Protein AF-X1V9Z4-F1 (afdb_monomer)

Organism: NCBI:txid412755

pLDDT: mean 87.44, std 11.45, range [56.91, 97.94]

Sequence (108 aa):
MRKQIVNIIISLILFFICQSSIYAGKKILDFTSSNLPIIIINTNGLAIPYDNPRIVADMGVIYNEQGERNNISDPFNNYSGKISIEIRGASSAGWSKKSYGLETQNED

Nearest PDB structures (foldseek):
  2grk-assembly2_B  TM=1.964E-01  e=9.830E+00  Ectromelia virus Moscow

Foldseek 3Di:
DVVVVVVVVVVVVVVVVVVVVVPPDDPDPPQFWDLDKDKDKAQVPDDAEADPPWGKIWIAIFDDPNPDITGPPDHGDPDTAIKTKHFDDDPCCPDPDTDMDIDGDDPD

Solvent-accessible surface area (backbone atoms only — not comparable to full-atom values): 6639 Å² total; per-residue (Å²): 111,71,69,60,56,52,52,52,52,54,51,52,53,54,52,59,61,56,57,61,71,72,68,72,65,80,82,71,79,83,80,57,65,37,86,55,75,45,79,47,76,47,47,86,87,56,82,74,34,74,44,80,75,60,44,76,26,43,37,34,25,30,58,58,61,95,90,47,74,26,44,76,86,55,71,63,72,77,40,76,49,44,26,36,34,22,38,37,67,73,87,58,45,78,43,92,74,67,45,71,44,73,45,84,51,78,93,125

Structure (mmCIF, N/CA/C/O backbone):
data_AF-X1V9Z4-F1
#
_entry.id   AF-X1V9Z4-F1
#
loop_
_atom_site.group_PDB
_atom_site.id
_atom_site.type_symbol
_atom_site.label_atom_id
_atom_site.label_alt_id
_atom_site.label_comp_id
_atom_site.label_asym_id
_atom_site.label_entity_id
_atom_site.label_seq_id
_atom_site.pdbx_PDB_ins_code
_atom_site.Cartn_x
_atom_site.Cartn_y
_atom_site.Cartn_z
_atom_site.occupancy
_atom_site.B_iso_or_equiv
_atom_site.auth_seq_id
_atom_site.auth_comp_id
_atom_site.auth_asym_id
_atom_site.auth_atom_id
_atom_site.pdbx_PDB_model_num
ATOM 1 N N . MET A 1 1 ? 54.682 -13.967 32.495 1.00 65.81 1 MET A N 1
ATOM 2 C CA . MET A 1 1 ? 53.304 -14.110 33.023 1.00 65.81 1 MET A CA 1
ATOM 3 C C . MET A 1 1 ? 52.501 -12.804 33.010 1.00 65.81 1 MET A C 1
ATOM 5 O O . MET A 1 1 ? 51.473 -12.767 32.355 1.00 65.81 1 MET A O 1
ATOM 9 N N . ARG A 1 2 ? 52.974 -11.699 33.619 1.00 74.00 2 ARG A N 1
ATOM 10 C CA . ARG A 1 2 ? 52.222 -10.418 33.679 1.00 74.00 2 ARG A CA 1
ATOM 11 C C . ARG A 1 2 ? 51.821 -9.821 32.312 1.00 74.00 2 ARG A C 1
ATOM 13 O O . ARG A 1 2 ? 50.702 -9.354 32.171 1.00 74.00 2 ARG A O 1
ATOM 20 N N . LYS A 1 3 ? 52.681 -9.901 31.285 1.00 75.25 3 LYS A N 1
ATOM 21 C CA . LYS A 1 3 ? 52.378 -9.402 29.922 1.00 75.25 3 LYS A CA 1
ATOM 22 C C . LYS A 1 3 ? 51.269 -10.187 29.202 1.00 75.25 3 LYS A C 1
ATOM 24 O O . LYS A 1 3 ? 50.488 -9.593 28.473 1.00 75.25 3 LYS A O 1
ATOM 29 N N . GLN A 1 4 ? 51.169 -11.500 29.433 1.00 77.50 4 GLN A N 1
ATOM 30 C CA . GLN A 1 4 ? 50.087 -12.308 28.854 1.00 77.50 4 GLN A CA 1
ATOM 31 C C . GLN A 1 4 ? 48.732 -11.949 29.468 1.00 77.50 4 GLN A C 1
ATOM 33 O O . GLN A 1 4 ? 47.754 -11.831 28.742 1.00 77.50 4 GLN A O 1
ATOM 38 N N . ILE A 1 5 ? 48.694 -11.688 30.778 1.00 82.44 5 ILE A N 1
ATOM 39 C CA . ILE A 1 5 ? 47.474 -11.259 31.477 1.00 82.44 5 ILE A CA 1
ATOM 40 C C . ILE A 1 5 ? 46.979 -9.911 30.926 1.00 82.44 5 ILE A C 1
ATOM 42 O O . ILE A 1 5 ? 45.794 -9.762 30.651 1.00 82.44 5 ILE A O 1
ATOM 46 N N . VAL A 1 6 ? 47.885 -8.956 30.683 1.00 84.94 6 VAL A N 1
ATOM 47 C CA . VAL A 1 6 ? 47.532 -7.642 30.112 1.00 84.94 6 VAL A CA 1
ATOM 48 C C . VAL A 1 6 ? 46.974 -7.770 28.688 1.00 84.94 6 VAL A C 1
ATOM 50 O O . VAL A 1 6 ? 45.954 -7.162 28.381 1.00 84.94 6 VAL A O 1
ATOM 53 N N . ASN A 1 7 ? 47.576 -8.609 27.840 1.00 81.06 7 ASN A N 1
ATOM 54 C CA . ASN A 1 7 ? 47.093 -8.820 26.470 1.00 81.06 7 ASN A CA 1
ATOM 55 C C . ASN A 1 7 ? 45.715 -9.502 26.428 1.00 81.06 7 ASN A C 1
ATOM 57 O O . ASN A 1 7 ? 44.888 -9.157 25.587 1.00 81.06 7 ASN A O 1
ATOM 61 N N . ILE A 1 8 ? 45.445 -10.426 27.356 1.00 86.50 8 ILE A N 1
ATOM 62 C CA . ILE A 1 8 ? 44.132 -11.075 27.493 1.00 86.50 8 ILE A CA 1
ATOM 63 C C . ILE A 1 8 ? 43.065 -10.053 27.911 1.00 86.50 8 ILE A C 1
ATOM 65 O O . ILE A 1 8 ? 41.985 -10.024 27.325 1.00 86.50 8 ILE A O 1
ATOM 69 N N . ILE A 1 9 ? 43.377 -9.170 28.866 1.00 88.31 9 ILE A N 1
ATOM 70 C CA . ILE A 1 9 ? 42.454 -8.116 29.318 1.00 88.31 9 ILE A CA 1
ATOM 71 C C . ILE A 1 9 ? 42.147 -7.129 28.182 1.00 88.31 9 ILE A C 1
ATOM 73 O O . ILE A 1 9 ? 40.983 -6.810 27.948 1.00 88.31 9 ILE A O 1
ATOM 77 N N . ILE A 1 10 ? 43.164 -6.694 27.430 1.00 86.06 10 ILE A N 1
ATOM 78 C CA . ILE A 1 10 ? 42.984 -5.800 26.273 1.00 86.06 10 ILE A CA 1
ATOM 79 C C . ILE A 1 10 ? 42.108 -6.465 25.200 1.00 86.06 10 ILE A C 1
ATOM 81 O O . ILE A 1 10 ? 41.200 -5.827 24.668 1.00 86.06 10 ILE A O 1
ATOM 85 N N . SER A 1 11 ? 42.321 -7.757 24.926 1.00 83.00 11 SER A N 1
ATOM 86 C CA . SER A 1 11 ? 41.510 -8.514 23.966 1.00 83.00 11 SER A CA 1
ATOM 87 C C . SER A 1 11 ? 40.043 -8.644 24.396 1.00 83.00 11 SER A C 1
ATOM 89 O O . SER A 1 11 ? 39.155 -8.573 23.549 1.00 83.00 11 SER A O 1
ATOM 91 N N . LEU A 1 12 ? 39.770 -8.817 25.693 1.00 86.00 12 LEU A N 1
ATOM 92 C CA . LEU A 1 12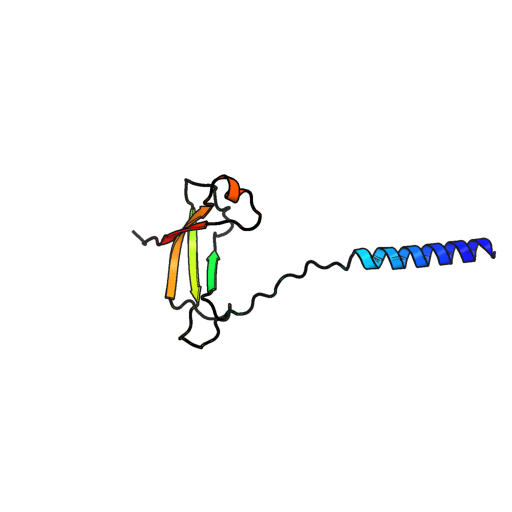 ? 38.404 -8.901 26.226 1.00 86.00 12 LEU A CA 1
ATOM 93 C C . LEU A 1 12 ? 37.671 -7.554 26.158 1.00 86.00 12 LEU A C 1
ATOM 95 O O . LEU A 1 12 ? 36.488 -7.515 25.820 1.00 86.00 12 LEU A O 1
ATOM 99 N N . ILE A 1 13 ? 38.375 -6.450 26.418 1.00 86.38 13 ILE A N 1
ATOM 100 C CA . ILE A 1 13 ? 37.817 -5.094 26.303 1.00 86.38 13 ILE A CA 1
ATOM 101 C C . ILE A 1 13 ? 37.479 -4.774 24.839 1.00 86.38 13 ILE A C 1
ATOM 103 O O . ILE A 1 13 ? 36.391 -4.276 24.552 1.00 86.38 13 ILE A O 1
ATOM 107 N N . LEU A 1 14 ? 38.367 -5.123 23.902 1.00 79.12 14 LEU A N 1
ATOM 108 C CA . LEU A 1 14 ? 38.125 -4.961 22.463 1.00 79.12 14 LEU A CA 1
ATOM 109 C C . LEU A 1 14 ? 36.938 -5.800 21.969 1.00 79.12 14 LEU A C 1
ATOM 111 O O . LEU A 1 14 ? 36.157 -5.327 21.143 1.00 79.12 14 LEU A O 1
ATOM 115 N N . PHE A 1 15 ? 36.754 -7.009 22.508 1.00 80.50 15 PHE A N 1
ATOM 116 C CA . PHE A 1 15 ? 35.592 -7.839 22.196 1.00 80.50 15 PHE A CA 1
ATOM 117 C C . PHE A 1 15 ? 34.284 -7.180 22.655 1.00 80.50 15 PHE A C 1
ATOM 119 O O . PHE A 1 15 ? 33.342 -7.091 21.872 1.00 80.50 15 PHE A O 1
ATOM 126 N N . PHE A 1 16 ? 34.240 -6.642 23.878 1.00 75.38 16 PHE A N 1
ATOM 127 C CA . PHE A 1 16 ? 33.051 -5.965 24.411 1.00 75.38 16 PHE A CA 1
ATOM 128 C C . PHE A 1 16 ? 32.685 -4.678 23.650 1.00 75.38 16 PHE A C 1
ATOM 130 O O . PHE A 1 16 ? 31.502 -4.412 23.440 1.00 75.38 16 PHE A O 1
ATOM 137 N N . ILE A 1 17 ? 33.674 -3.902 23.188 1.00 76.88 17 ILE A N 1
ATOM 138 C CA . ILE A 1 17 ? 33.439 -2.686 22.387 1.00 76.88 17 ILE A CA 1
ATOM 139 C C . ILE A 1 17 ? 32.891 -3.030 20.991 1.00 76.88 17 ILE A C 1
ATOM 141 O O . ILE A 1 17 ? 32.062 -2.296 20.463 1.00 76.88 17 ILE A O 1
ATOM 145 N N . CYS A 1 18 ? 33.291 -4.161 20.404 1.00 69.00 18 CYS A N 1
ATOM 146 C CA . CYS A 1 18 ? 32.806 -4.597 19.090 1.00 69.00 18 CYS A CA 1
ATOM 147 C C . CYS A 1 18 ? 31.321 -5.019 19.112 1.00 69.00 18 CYS A C 1
ATOM 149 O O . CYS A 1 18 ? 30.570 -4.710 18.187 1.00 69.00 18 CYS A O 1
ATOM 151 N N . GLN A 1 19 ? 30.865 -5.658 20.196 1.00 64.00 19 GLN A N 1
ATOM 152 C CA . GLN A 1 19 ? 29.478 -6.132 20.323 1.00 64.00 19 GLN A CA 1
ATOM 153 C C . 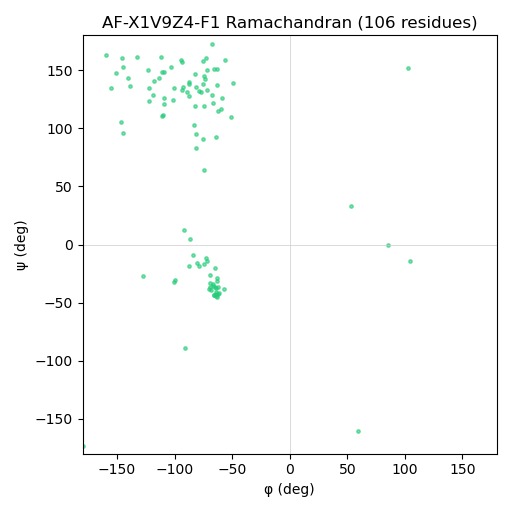GLN A 1 19 ? 28.454 -4.987 20.317 1.00 64.00 19 GLN A C 1
ATOM 155 O O . GLN A 1 19 ? 27.350 -5.159 19.809 1.00 64.00 19 GLN A O 1
ATOM 160 N N . SER A 1 20 ? 28.802 -3.804 20.833 1.00 61.22 20 SER A N 1
ATOM 161 C CA . SER A 1 20 ? 27.862 -2.675 20.923 1.00 61.22 20 SER A CA 1
ATOM 162 C C . SER A 1 20 ? 27.489 -2.083 19.558 1.00 61.22 20 SER A C 1
ATOM 164 O O . SER A 1 20 ? 26.377 -1.585 19.394 1.00 61.22 20 SER A O 1
ATOM 166 N N . SER A 1 21 ? 28.360 -2.206 18.550 1.00 58.00 21 SER A N 1
ATOM 167 C CA . SER A 1 21 ? 28.108 -1.699 17.192 1.00 58.00 21 SER A CA 1
ATOM 168 C C . SER A 1 21 ? 27.102 -2.544 16.399 1.00 58.00 21 SER A C 1
ATOM 170 O O . SER A 1 21 ? 26.543 -2.067 15.415 1.00 58.00 21 SER A O 1
ATOM 172 N N . ILE A 1 22 ? 26.830 -3.779 16.834 1.00 56.91 22 ILE A N 1
ATOM 173 C CA . ILE A 1 22 ? 25.907 -4.707 16.159 1.00 56.91 22 ILE A CA 1
ATOM 174 C C . ILE A 1 22 ? 24.451 -4.499 16.633 1.00 56.91 22 ILE A C 1
ATOM 176 O O . ILE A 1 22 ? 23.514 -4.849 15.921 1.00 56.91 22 ILE A O 1
ATOM 180 N N . TYR A 1 23 ? 24.232 -3.851 17.785 1.00 59.56 23 TYR A N 1
ATOM 181 C CA . TYR A 1 23 ? 22.892 -3.615 18.351 1.00 59.56 23 TYR A CA 1
ATOM 182 C C . TYR A 1 23 ? 22.241 -2.288 17.939 1.00 59.56 23 TYR A C 1
ATOM 184 O O . TYR A 1 23 ? 21.204 -1.914 18.491 1.00 59.56 23 TYR A O 1
ATOM 192 N N . ALA A 1 24 ? 22.776 -1.582 16.939 1.00 59.03 24 ALA A N 1
ATOM 193 C CA . ALA A 1 24 ? 22.061 -0.484 16.291 1.00 59.03 24 ALA A CA 1
ATOM 194 C C . ALA A 1 24 ? 20.959 -1.046 15.368 1.00 59.03 24 ALA A C 1
ATOM 196 O O . ALA A 1 24 ? 21.009 -0.923 14.145 1.00 59.03 24 ALA A O 1
ATOM 197 N N . GLY A 1 25 ? 19.968 -1.722 15.956 1.00 63.62 25 GLY A N 1
ATOM 198 C CA . GLY A 1 25 ? 18.809 -2.237 15.241 1.00 63.62 25 GLY A CA 1
ATOM 199 C C . GLY A 1 25 ? 18.063 -1.091 14.564 1.00 63.62 25 GLY A C 1
ATOM 200 O O . GLY A 1 25 ? 17.696 -0.107 15.208 1.00 63.62 25 GLY A O 1
ATOM 201 N N . LYS A 1 26 ? 17.831 -1.212 13.253 1.00 58.12 26 LYS A N 1
ATOM 202 C CA . LYS A 1 26 ? 16.925 -0.337 12.503 1.00 58.12 26 LYS A CA 1
ATOM 203 C C . LYS A 1 26 ? 15.595 -0.300 13.256 1.00 58.12 26 LYS A C 1
ATOM 205 O O . LYS A 1 26 ? 14.883 -1.300 13.273 1.00 58.12 26 LYS A O 1
ATOM 210 N N . LYS A 1 27 ? 15.261 0.834 13.879 1.00 60.06 27 LYS A N 1
ATOM 211 C CA . LYS A 1 27 ? 13.948 1.038 14.496 1.00 60.06 27 LYS A CA 1
ATOM 212 C C . LYS A 1 27 ? 12.904 1.013 13.381 1.00 60.06 27 LYS A C 1
ATOM 214 O O . LYS A 1 27 ? 12.650 2.023 12.729 1.00 60.06 27 LYS A O 1
ATOM 219 N N . ILE A 1 28 ? 12.352 -0.166 13.124 1.00 71.00 28 ILE A N 1
ATOM 220 C CA . ILE A 1 28 ? 11.152 -0.334 12.318 1.00 71.00 28 ILE A CA 1
ATOM 221 C C . ILE A 1 28 ? 10.028 0.305 13.127 1.00 71.00 28 ILE A C 1
ATOM 223 O O . ILE A 1 28 ? 9.830 -0.018 14.297 1.00 71.00 28 ILE A O 1
ATOM 227 N N . LEU A 1 29 ? 9.358 1.288 12.530 1.00 75.75 29 LEU A N 1
ATOM 228 C CA . LEU A 1 29 ? 8.093 1.762 13.061 1.00 75.75 29 LEU A CA 1
ATOM 229 C C . LEU A 1 29 ? 7.125 0.583 12.991 1.00 75.75 29 LEU A C 1
ATOM 231 O O . LEU A 1 29 ? 6.812 0.123 11.895 1.00 75.75 29 LEU A O 1
ATOM 235 N N . ASP A 1 30 ? 6.684 0.109 14.149 1.00 85.25 30 ASP A N 1
ATOM 236 C CA . ASP A 1 30 ? 5.597 -0.855 14.220 1.00 85.25 30 ASP A CA 1
ATOM 237 C C . ASP A 1 30 ? 4.287 -0.105 13.952 1.00 85.25 30 ASP A C 1
ATOM 239 O O . ASP A 1 30 ? 3.712 0.542 14.833 1.00 85.25 30 ASP A O 1
ATOM 243 N N . PHE A 1 31 ? 3.902 -0.047 12.676 1.00 89.94 31 PHE A N 1
ATOM 244 C CA . PHE A 1 31 ? 2.689 0.632 12.247 1.00 89.94 31 PHE A CA 1
ATOM 245 C C . PHE A 1 31 ? 1.491 -0.288 12.477 1.00 89.94 31 PHE A C 1
ATOM 247 O O . PHE A 1 31 ? 1.165 -1.130 11.645 1.00 89.94 31 PHE A O 1
ATOM 254 N N . THR A 1 32 ? 0.838 -0.108 13.620 1.00 95.06 32 THR A N 1
ATOM 255 C CA . THR A 1 32 ? -0.317 -0.919 14.025 1.00 95.06 32 THR A CA 1
ATOM 256 C C . THR A 1 32 ? -1.649 -0.220 13.768 1.00 95.06 32 THR A C 1
ATOM 258 O O . THR A 1 32 ? -2.652 -0.882 13.508 1.00 95.06 32 THR A O 1
ATOM 261 N N . SER A 1 33 ? -1.677 1.117 13.833 1.00 96.06 33 SER A N 1
ATOM 262 C CA . SER A 1 33 ? -2.913 1.898 13.750 1.00 96.06 33 SER A CA 1
ATOM 263 C C . SER A 1 33 ? -2.699 3.364 13.352 1.00 96.06 33 SER A C 1
ATOM 265 O O . SER A 1 33 ? -1.602 3.912 13.488 1.00 96.06 33 SER A O 1
ATOM 267 N N . SER A 1 34 ? -3.771 4.034 12.923 1.00 95.25 34 SER A N 1
ATOM 268 C CA . SER A 1 34 ? -3.778 5.432 12.480 1.00 95.25 34 SER A CA 1
ATOM 269 C C . SER A 1 34 ? -5.132 6.112 12.728 1.00 95.25 34 SER A C 1
ATOM 271 O O . SER A 1 34 ? -6.176 5.477 12.640 1.00 95.25 34 SER A O 1
ATOM 273 N N . ASN A 1 35 ? -5.124 7.422 13.006 1.00 95.31 35 ASN A N 1
ATOM 274 C CA . ASN A 1 35 ? -6.347 8.249 12.975 1.00 95.31 35 ASN A CA 1
ATOM 275 C C . ASN A 1 35 ? -6.720 8.677 11.542 1.00 95.31 35 ASN A C 1
ATOM 277 O O . ASN A 1 35 ? -7.819 9.160 11.300 1.00 95.31 35 ASN A O 1
ATOM 281 N N . LEU A 1 36 ? -5.782 8.553 10.602 1.00 95.00 36 LEU A N 1
ATOM 282 C CA . LEU A 1 36 ? -6.002 8.775 9.174 1.00 95.00 36 LEU A CA 1
ATOM 283 C C . LEU A 1 36 ? -6.350 7.446 8.489 1.00 95.00 36 LEU A C 1
ATOM 285 O O . LEU A 1 36 ? -5.937 6.402 9.010 1.00 95.00 36 LEU A O 1
ATOM 289 N N . PRO A 1 37 ? -7.031 7.477 7.327 1.00 96.06 37 PRO A N 1
ATOM 290 C CA . PRO A 1 37 ? -7.257 6.286 6.516 1.00 96.06 37 PRO A CA 1
ATOM 291 C C . PRO A 1 37 ? -5.968 5.496 6.287 1.00 96.06 37 PRO A C 1
ATOM 293 O O . PRO A 1 37 ? -4.908 6.077 6.027 1.00 96.06 37 PRO A O 1
ATOM 296 N N . ILE A 1 38 ? -6.064 4.173 6.369 1.00 97.12 38 ILE A N 1
ATOM 297 C CA . ILE A 1 38 ? -4.966 3.263 6.047 1.00 97.12 38 ILE A CA 1
ATOM 298 C C . ILE A 1 38 ? -5.222 2.706 4.651 1.00 97.12 38 ILE A C 1
ATOM 300 O O . ILE A 1 38 ? -6.278 2.135 4.387 1.00 97.12 38 ILE A O 1
ATOM 304 N N . ILE A 1 39 ? -4.243 2.872 3.765 1.00 96.94 39 ILE A N 1
ATOM 305 C CA . ILE A 1 39 ? -4.266 2.322 2.410 1.00 96.94 39 ILE A CA 1
ATOM 306 C C . ILE A 1 39 ? -3.232 1.203 2.353 1.00 96.94 39 ILE A C 1
ATOM 308 O O . ILE A 1 39 ? -2.047 1.438 2.599 1.00 96.94 39 ILE A O 1
ATOM 312 N N . ILE A 1 40 ? -3.682 -0.005 2.029 1.00 96.69 40 ILE A N 1
ATOM 313 C CA . ILE A 1 40 ? -2.838 -1.186 1.859 1.00 96.69 40 ILE A CA 1
ATOM 314 C C . ILE A 1 40 ? -2.809 -1.525 0.375 1.00 96.69 40 ILE A C 1
ATOM 316 O O . ILE A 1 40 ? -3.859 -1.670 -0.242 1.00 96.69 40 ILE A O 1
ATOM 320 N N . ILE A 1 41 ? -1.612 -1.644 -0.197 1.00 96.94 41 ILE A N 1
ATOM 321 C CA . ILE A 1 41 ? -1.412 -1.981 -1.609 1.00 96.94 41 ILE A CA 1
ATOM 322 C C . ILE A 1 41 ? -0.567 -3.246 -1.676 1.00 96.94 41 ILE A C 1
ATOM 324 O O . ILE A 1 41 ? 0.544 -3.282 -1.146 1.00 96.94 41 ILE A O 1
ATOM 328 N N . ASN A 1 42 ? -1.087 -4.267 -2.347 1.00 96.94 42 ASN A N 1
ATOM 329 C CA . ASN A 1 42 ? -0.382 -5.501 -2.635 1.00 96.94 42 ASN A CA 1
ATOM 330 C C . ASN A 1 42 ? -0.092 -5.583 -4.139 1.00 96.94 42 ASN A C 1
ATOM 332 O O . ASN A 1 42 ? -0.992 -5.769 -4.954 1.00 96.94 42 ASN A O 1
ATOM 336 N N . THR A 1 43 ? 1.183 -5.460 -4.509 1.00 96.50 43 THR A N 1
ATOM 337 C CA . THR A 1 43 ? 1.639 -5.590 -5.903 1.00 96.50 43 THR A CA 1
ATOM 338 C C . THR A 1 43 ? 1.925 -7.037 -6.304 1.00 96.50 43 THR A C 1
ATOM 340 O O . THR A 1 43 ? 2.450 -7.280 -7.388 1.00 96.50 43 THR A O 1
ATOM 343 N N . ASN A 1 44 ? 1.646 -8.006 -5.425 1.00 95.62 44 ASN A N 1
ATOM 344 C CA . ASN A 1 44 ? 1.932 -9.428 -5.619 1.00 95.62 44 ASN A CA 1
ATOM 345 C C . ASN A 1 44 ? 3.407 -9.701 -5.977 1.00 95.62 44 ASN A C 1
ATOM 347 O O . ASN A 1 44 ? 3.731 -10.609 -6.737 1.00 95.62 44 ASN A O 1
ATOM 351 N N . GLY A 1 45 ? 4.315 -8.885 -5.427 1.00 94.94 45 GLY A N 1
ATOM 352 C CA . GLY A 1 45 ? 5.759 -8.983 -5.653 1.00 94.94 45 GLY A CA 1
ATOM 353 C C . GLY A 1 45 ? 6.268 -8.265 -6.906 1.00 94.94 45 GLY A C 1
ATOM 354 O O . GLY A 1 45 ? 7.475 -8.260 -7.143 1.00 94.94 45 GLY A O 1
ATOM 355 N N . LEU A 1 46 ? 5.395 -7.623 -7.688 1.00 94.44 46 LEU A N 1
ATOM 356 C CA . LEU A 1 46 ? 5.806 -6.829 -8.843 1.00 94.44 46 LEU A CA 1
ATOM 357 C C . LEU A 1 46 ? 6.405 -5.488 -8.406 1.00 94.44 46 LEU A C 1
ATOM 359 O O . LEU A 1 46 ? 5.894 -4.816 -7.502 1.00 94.44 46 LEU A O 1
ATOM 363 N N . ALA A 1 47 ? 7.491 -5.092 -9.070 1.00 94.00 47 ALA A N 1
ATOM 364 C CA . ALA A 1 47 ? 8.079 -3.771 -8.901 1.00 94.00 47 ALA A CA 1
ATOM 365 C C . ALA A 1 47 ? 7.174 -2.713 -9.544 1.00 94.00 47 ALA A C 1
ATOM 367 O O . ALA A 1 47 ? 6.741 -2.877 -10.683 1.00 94.00 47 ALA A O 1
ATOM 368 N N . ILE A 1 48 ? 6.917 -1.619 -8.824 1.00 95.25 48 ILE A N 1
ATOM 369 C CA . ILE A 1 48 ? 6.137 -0.499 -9.356 1.00 95.25 48 ILE A CA 1
ATOM 370 C C . ILE A 1 48 ? 7.030 0.270 -10.341 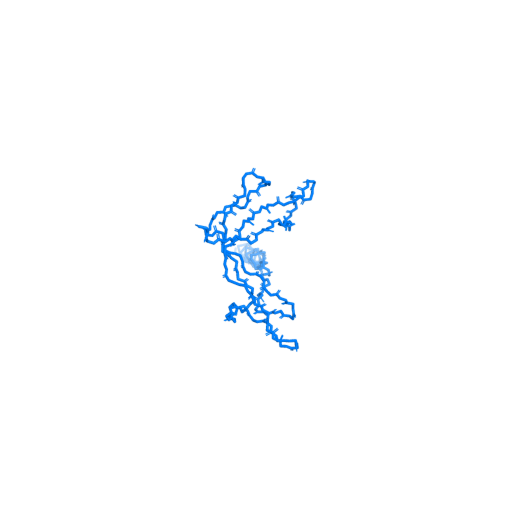1.00 95.25 48 ILE A C 1
ATOM 372 O O . ILE A 1 48 ? 8.089 0.761 -9.930 1.00 95.25 48 ILE A O 1
ATOM 376 N N . PRO A 1 49 ? 6.643 0.368 -11.623 1.00 92.38 49 PRO A N 1
ATOM 377 C CA . PRO A 1 49 ? 7.461 0.998 -12.644 1.00 92.38 49 PRO A CA 1
ATOM 378 C C . PRO A 1 49 ? 7.494 2.516 -12.475 1.00 92.38 49 PRO A C 1
ATOM 380 O O . PRO A 1 49 ? 6.652 3.125 -11.809 1.00 92.38 49 PRO A O 1
ATOM 383 N N . TYR A 1 50 ? 8.504 3.121 -13.087 1.00 88.25 50 TYR A N 1
ATOM 384 C CA . TYR A 1 50 ? 8.541 4.556 -13.310 1.00 88.25 50 TYR A CA 1
ATOM 385 C C . TYR A 1 50 ? 7.726 4.849 -14.565 1.00 88.25 50 TYR A C 1
ATOM 387 O O . TYR A 1 50 ? 8.112 4.372 -15.630 1.00 88.25 50 TYR A O 1
ATOM 395 N N . ASP A 1 51 ? 6.658 5.642 -14.441 1.00 76.75 51 ASP A N 1
ATOM 396 C CA . ASP A 1 51 ? 5.771 5.958 -15.571 1.00 76.75 51 ASP A CA 1
ATOM 397 C C . ASP A 1 51 ? 5.140 4.685 -16.197 1.00 76.75 51 ASP A C 1
ATOM 399 O O . ASP A 1 51 ? 5.059 3.625 -15.567 1.00 76.7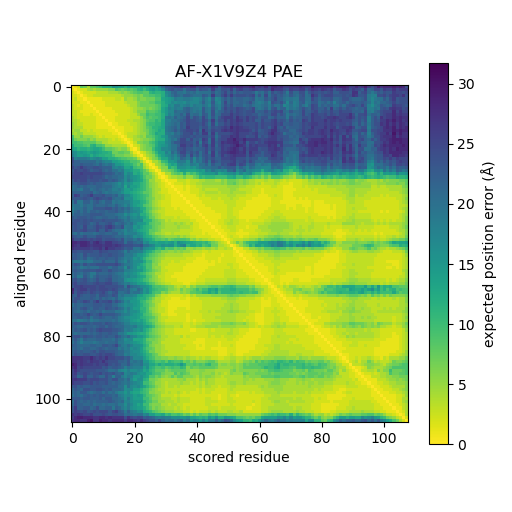5 51 ASP A O 1
ATOM 403 N N . ASN A 1 52 ? 4.664 4.796 -17.434 1.00 78.19 52 ASN A N 1
ATOM 404 C CA . ASN A 1 52 ? 4.008 3.735 -18.191 1.00 78.19 52 ASN A CA 1
ATOM 405 C C . ASN A 1 52 ? 5.011 2.659 -18.703 1.00 78.19 52 ASN A C 1
ATOM 407 O O . ASN A 1 52 ? 6.115 3.018 -19.122 1.00 78.19 52 ASN A O 1
ATOM 411 N N . PRO A 1 53 ? 4.653 1.354 -18.779 1.00 86.31 53 PRO A N 1
ATOM 412 C CA . PRO A 1 53 ? 3.342 0.754 -18.525 1.00 86.31 53 PRO A CA 1
ATOM 413 C C . PRO A 1 53 ? 3.014 0.614 -17.037 1.00 86.31 53 PRO A C 1
ATOM 415 O O . PRO A 1 53 ? 3.806 0.054 -16.285 1.00 86.31 53 PRO A O 1
ATOM 418 N N . ARG A 1 54 ? 1.819 1.052 -16.623 1.00 93.94 54 ARG A N 1
ATOM 419 C CA . ARG A 1 54 ? 1.310 0.818 -15.259 1.00 93.94 54 ARG A CA 1
ATOM 420 C C . ARG A 1 54 ? 1.131 -0.671 -14.973 1.00 93.94 54 ARG A C 1
ATOM 422 O O . ARG A 1 54 ? 0.815 -1.446 -15.875 1.00 93.94 54 ARG A O 1
ATOM 429 N N . ILE A 1 55 ? 1.255 -1.057 -13.703 1.00 95.81 55 ILE A N 1
ATOM 430 C CA . ILE A 1 55 ? 0.922 -2.417 -13.249 1.00 95.81 55 ILE A CA 1
ATOM 431 C C . ILE A 1 55 ? -0.421 -2.437 -12.529 1.00 95.81 55 ILE A C 1
ATOM 433 O O . ILE A 1 55 ? -0.812 -1.441 -11.924 1.00 95.81 55 ILE A O 1
ATOM 437 N N . VAL A 1 56 ? -1.096 -3.587 -12.555 1.00 95.75 56 VAL A N 1
ATOM 438 C CA . VAL A 1 56 ? -2.296 -3.825 -11.747 1.00 95.75 56 VAL A CA 1
ATOM 439 C C . VAL A 1 56 ? -1.891 -4.388 -10.386 1.00 95.75 56 VAL A C 1
ATOM 441 O O . VAL A 1 56 ? -1.105 -5.332 -10.306 1.00 95.75 56 VAL A O 1
ATOM 444 N N . ALA A 1 57 ? -2.430 -3.807 -9.321 1.00 96.75 57 ALA A N 1
ATOM 445 C CA . ALA A 1 57 ? -2.228 -4.212 -7.936 1.00 96.75 57 ALA A CA 1
ATOM 446 C C . ALA A 1 57 ? -3.575 -4.279 -7.206 1.00 96.75 57 ALA A C 1
ATOM 448 O O . ALA A 1 57 ? -4.557 -3.684 -7.648 1.00 96.75 57 ALA A O 1
ATOM 449 N N . ASP A 1 58 ? -3.620 -4.980 -6.079 1.00 97.31 58 ASP A N 1
ATOM 450 C CA . ASP A 1 58 ? -4.801 -5.011 -5.220 1.00 97.31 58 ASP A CA 1
ATOM 451 C C . ASP A 1 58 ? -4.663 -3.925 -4.141 1.00 97.31 58 ASP A C 1
ATOM 453 O O . ASP A 1 58 ? -3.607 -3.787 -3.517 1.00 97.31 58 ASP A O 1
ATOM 457 N N . MET A 1 59 ? -5.716 -3.139 -3.923 1.00 97.62 59 MET A N 1
ATOM 458 C CA . MET A 1 59 ? -5.767 -2.094 -2.901 1.00 97.62 59 MET A CA 1
ATOM 459 C C . MET A 1 59 ? -6.925 -2.334 -1.934 1.00 97.62 59 MET A C 1
ATOM 461 O O . MET A 1 59 ? -8.054 -2.594 -2.347 1.00 97.62 59 MET A O 1
ATOM 465 N N . GLY A 1 60 ? -6.635 -2.189 -0.643 1.00 97.50 60 GLY A N 1
ATOM 466 C CA . GLY A 1 60 ? -7.604 -2.151 0.445 1.00 97.50 60 GLY A CA 1
ATOM 467 C C . GLY A 1 60 ? -7.548 -0.812 1.176 1.00 97.50 60 GLY A C 1
ATOM 468 O O . GLY A 1 60 ? -6.464 -0.267 1.395 1.00 97.50 60 GLY A O 1
ATOM 469 N N . VAL A 1 61 ? -8.706 -0.279 1.561 1.00 97.50 61 VAL A N 1
ATOM 470 C CA . VAL A 1 61 ? -8.817 0.927 2.390 1.00 97.50 61 VAL A CA 1
ATOM 471 C C . VAL A 1 61 ? -9.529 0.585 3.690 1.00 97.50 61 VAL A C 1
ATOM 473 O O . VAL A 1 61 ? -10.626 0.024 3.672 1.00 97.50 61 VAL A O 1
ATOM 47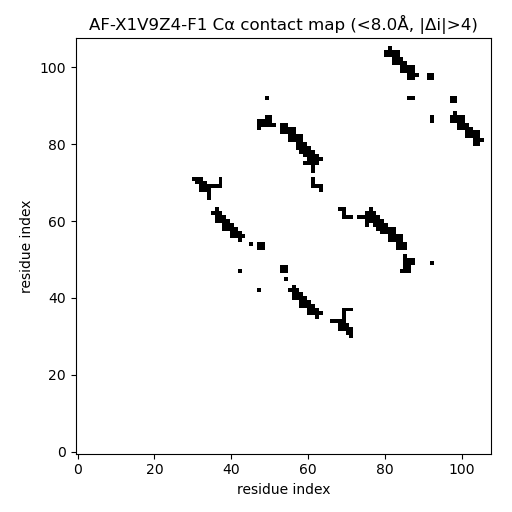6 N N . ILE A 1 62 ? -8.899 0.967 4.800 1.00 97.94 62 ILE A N 1
ATOM 477 C CA . ILE A 1 62 ? -9.457 0.910 6.150 1.00 97.94 62 ILE A CA 1
ATOM 478 C C . ILE A 1 62 ? -9.703 2.345 6.603 1.00 97.94 62 ILE A C 1
ATOM 480 O O . ILE A 1 62 ? -8.757 3.117 6.817 1.00 97.94 62 ILE A O 1
ATOM 484 N N . TYR A 1 63 ? -10.976 2.696 6.737 1.00 97.19 63 TYR A N 1
ATOM 485 C CA . TYR A 1 63 ? -11.400 3.952 7.329 1.00 97.19 63 TYR A CA 1
ATOM 486 C C . TYR A 1 63 ? -12.696 3.752 8.119 1.00 97.19 63 TYR A C 1
ATOM 488 O O . TYR A 1 63 ? -13.792 3.718 7.569 1.00 97.19 63 TYR A O 1
ATOM 496 N N . ASN A 1 64 ? -12.556 3.552 9.423 1.00 94.88 64 ASN A N 1
ATOM 497 C CA . ASN A 1 64 ? -13.661 3.444 10.366 1.00 94.88 64 ASN A CA 1
ATOM 498 C C . ASN A 1 64 ? -14.389 4.795 10.499 1.00 94.88 64 ASN A C 1
ATOM 500 O O . ASN A 1 64 ? -13.963 5.817 9.953 1.00 94.88 64 ASN A O 1
ATOM 504 N N . GLU A 1 65 ? -15.515 4.796 11.211 1.00 90.25 65 GLU A N 1
ATOM 505 C CA . GLU A 1 65 ? -16.330 5.995 11.406 1.00 90.25 65 GLU A CA 1
ATOM 506 C C . GLU A 1 65 ? -15.538 7.156 12.028 1.00 90.25 65 GLU A C 1
ATOM 508 O O . GLU A 1 65 ? -14.487 6.991 12.651 1.00 90.25 65 GLU A O 1
ATOM 513 N N . GLN A 1 66 ? -16.041 8.377 11.851 1.00 87.38 66 GLN A N 1
ATOM 514 C CA . GLN A 1 66 ? -15.356 9.568 12.334 1.00 87.38 66 GLN A CA 1
ATOM 515 C C . GLN A 1 66 ? -15.156 9.515 13.857 1.00 87.38 66 GLN A C 1
ATOM 517 O O . GLN A 1 66 ? -16.112 9.573 14.622 1.00 87.38 66 GLN A O 1
ATOM 522 N N . GLY A 1 67 ? -13.892 9.488 14.287 1.00 87.00 67 GLY A N 1
ATOM 523 C CA . GLY A 1 67 ? -13.512 9.409 15.701 1.00 87.00 67 GLY A CA 1
ATOM 524 C C . GLY A 1 67 ? -13.023 8.026 16.131 1.00 87.00 67 GLY A C 1
ATOM 525 O O . GLY A 1 67 ? -12.350 7.931 17.156 1.00 87.00 67 GLY A O 1
ATOM 526 N N . GLU A 1 68 ? -13.261 6.995 15.320 1.00 94.50 68 GLU A N 1
ATOM 527 C CA . GLU A 1 68 ? -12.736 5.652 15.542 1.00 94.50 68 GLU A CA 1
ATOM 528 C C . GLU A 1 68 ? -11.293 5.522 15.035 1.00 94.50 68 GLU A C 1
ATOM 530 O O . GLU A 1 68 ? -10.866 6.145 14.056 1.00 94.50 68 GLU A O 1
ATOM 535 N N . ARG A 1 69 ? -10.504 4.697 15.726 1.00 95.69 69 ARG A N 1
ATOM 536 C CA . ARG A 1 69 ? -9.118 4.405 15.345 1.00 95.69 69 ARG A CA 1
ATOM 537 C C . ARG A 1 69 ? -9.107 3.342 14.245 1.00 95.69 69 ARG A C 1
ATOM 539 O O . ARG A 1 69 ? -9.779 2.326 14.379 1.00 95.69 69 ARG A O 1
ATOM 546 N N . ASN A 1 70 ? -8.296 3.531 13.204 1.00 97.19 70 ASN A N 1
ATOM 547 C CA . ASN A 1 70 ? -8.065 2.511 12.175 1.00 97.19 70 ASN A CA 1
ATOM 548 C C . ASN A 1 70 ? -6.921 1.602 12.608 1.00 97.19 70 ASN A C 1
ATOM 550 O O . ASN A 1 70 ? -5.835 2.108 12.902 1.00 97.19 70 ASN A O 1
ATOM 554 N N . ASN A 1 71 ? -7.120 0.289 12.606 1.00 97.00 71 ASN A N 1
ATOM 555 C CA . ASN A 1 71 ? -6.071 -0.695 12.864 1.00 97.00 71 ASN A CA 1
ATOM 556 C C . ASN A 1 71 ? -5.753 -1.466 11.584 1.00 97.00 71 ASN A C 1
ATOM 558 O O . ASN A 1 71 ? -6.627 -1.708 10.762 1.00 97.00 71 ASN A O 1
ATOM 562 N N . ILE A 1 72 ? -4.500 -1.893 11.411 1.00 95.75 72 ILE A N 1
ATOM 563 C CA . ILE A 1 72 ? -4.088 -2.656 10.218 1.00 95.75 72 ILE A CA 1
ATOM 564 C C . ILE A 1 72 ? -4.774 -4.032 10.109 1.00 95.75 72 ILE A C 1
ATOM 566 O O . ILE A 1 72 ? -4.814 -4.619 9.032 1.00 95.75 72 ILE A O 1
ATOM 570 N N . SER A 1 73 ? -5.297 -4.548 11.223 1.00 95.81 73 SER A N 1
ATOM 571 C CA . SER A 1 73 ? -6.042 -5.808 11.305 1.00 95.81 73 SER A CA 1
ATOM 572 C C . SER A 1 73 ? -7.526 -5.677 10.963 1.00 95.81 73 SER A C 1
ATOM 574 O O . SER A 1 73 ? -8.211 -6.697 10.899 1.00 95.81 73 SER A O 1
ATOM 576 N N . ASP A 1 74 ? -8.037 -4.455 10.811 1.00 96.38 74 ASP A N 1
ATOM 577 C CA . ASP A 1 74 ? -9.451 -4.226 10.525 1.00 96.38 74 ASP A CA 1
ATOM 578 C C . ASP A 1 74 ? -9.777 -4.642 9.076 1.00 96.38 74 ASP A C 1
ATOM 580 O O . ASP A 1 74 ? -8.913 -4.575 8.193 1.00 96.38 74 ASP A O 1
ATOM 584 N N . PRO A 1 75 ? -11.014 -5.088 8.796 1.00 96.06 75 PRO A N 1
ATOM 585 C CA . PRO A 1 75 ? -11.425 -5.413 7.437 1.00 96.06 75 PRO A CA 1
ATOM 586 C C . PRO A 1 75 ? -11.461 -4.163 6.546 1.00 96.06 75 PRO A C 1
ATOM 588 O O . PRO A 1 75 ? -11.745 -3.054 7.000 1.00 96.06 75 PRO A O 1
ATOM 591 N N . PHE A 1 76 ? -11.235 -4.350 5.244 1.00 97.06 76 PHE A N 1
ATOM 592 C CA . PHE A 1 76 ? -11.408 -3.282 4.258 1.00 97.06 76 PHE A CA 1
ATOM 593 C C . PHE A 1 76 ? -12.886 -2.913 4.137 1.00 97.06 76 PHE A C 1
ATOM 595 O O . PHE A 1 76 ? -13.726 -3.788 3.933 1.00 97.06 76 PHE A O 1
ATOM 602 N N . ASN A 1 77 ? -13.200 -1.625 4.253 1.00 94.31 77 ASN A N 1
ATOM 603 C CA . ASN A 1 77 ? -14.581 -1.150 4.368 1.00 94.31 77 ASN A CA 1
ATOM 604 C C . ASN A 1 77 ? -14.954 -0.055 3.355 1.00 94.31 77 ASN A C 1
ATOM 606 O O . ASN A 1 77 ? -16.113 0.032 2.962 1.00 94.31 77 ASN A O 1
ATOM 610 N N . ASN A 1 78 ? -13.993 0.738 2.872 1.00 91.19 78 ASN A N 1
ATOM 611 C CA . ASN A 1 78 ? -14.253 1.797 1.888 1.00 91.19 78 ASN A CA 1
ATOM 612 C C . ASN A 1 78 ? -13.890 1.405 0.455 1.00 91.19 78 ASN A C 1
ATOM 614 O O . ASN A 1 78 ? -14.515 1.877 -0.491 1.00 91.19 78 ASN A O 1
ATOM 618 N N . TYR A 1 79 ? -12.863 0.576 0.285 1.00 95.38 79 TYR A N 1
ATOM 619 C CA . TYR A 1 79 ? -12.446 0.079 -1.020 1.00 95.38 79 TYR A CA 1
ATOM 620 C C . TYR A 1 79 ? -11.703 -1.241 -0.855 1.00 95.38 79 TYR A C 1
ATOM 622 O O . TYR A 1 79 ? -10.829 -1.363 0.003 1.00 95.38 79 TYR A O 1
ATOM 630 N N . SER A 1 80 ? -12.036 -2.212 -1.698 1.00 96.69 80 SER A N 1
ATOM 631 C CA . SER A 1 80 ? -11.295 -3.457 -1.859 1.00 96.69 80 SER A CA 1
ATOM 632 C C . SER A 1 80 ? -11.412 -3.869 -3.319 1.00 96.69 80 SER A C 1
ATOM 634 O O . SER A 1 80 ? -12.486 -4.254 -3.769 1.00 96.69 80 SER A O 1
ATOM 636 N N . GLY A 1 81 ? -10.337 -3.694 -4.081 1.00 95.81 81 GLY A N 1
ATOM 637 C CA . GLY A 1 81 ? -10.384 -3.898 -5.523 1.00 95.81 81 GLY A CA 1
ATOM 638 C C . GLY A 1 81 ? -9.049 -3.661 -6.211 1.00 95.81 81 GLY A C 1
ATOM 639 O O . GLY A 1 81 ? -8.019 -3.451 -5.566 1.00 95.81 81 GLY A O 1
ATOM 640 N N . LYS A 1 82 ? -9.076 -3.708 -7.543 1.00 97.00 82 LYS A N 1
ATOM 641 C CA . LYS A 1 82 ? -7.887 -3.564 -8.383 1.00 97.00 82 LYS A CA 1
ATOM 642 C C . LYS A 1 82 ? -7.602 -2.105 -8.702 1.00 97.00 82 LYS A C 1
ATOM 644 O O . LYS A 1 82 ? -8.494 -1.345 -9.059 1.00 97.00 82 LYS A O 1
ATOM 649 N N . ILE A 1 83 ? -6.333 -1.727 -8.646 1.00 97.31 83 ILE A N 1
ATOM 650 C CA . ILE A 1 83 ? -5.842 -0.419 -9.076 1.00 97.31 83 ILE A CA 1
ATOM 651 C C . ILE A 1 83 ? -4.758 -0.593 -10.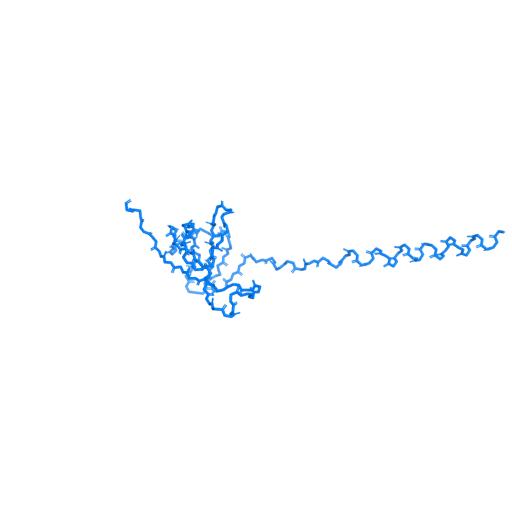133 1.00 97.31 83 ILE A C 1
ATOM 653 O O . ILE A 1 83 ? -4.014 -1.569 -10.099 1.00 97.31 83 ILE A O 1
ATOM 657 N N . SER A 1 84 ? -4.628 0.373 -11.038 1.00 96.25 84 SER A N 1
ATOM 658 C CA . SER A 1 84 ? -3.378 0.572 -11.76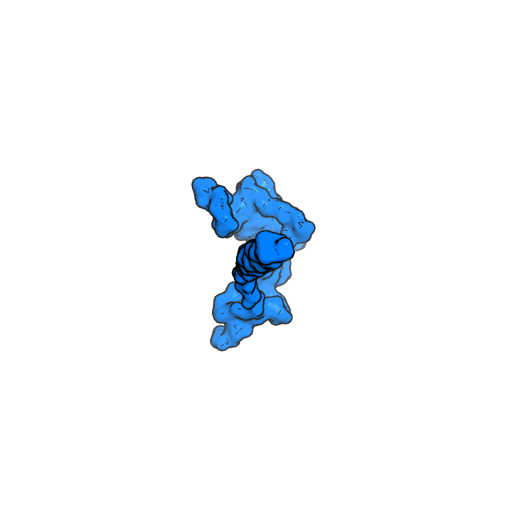8 1.00 96.25 84 SER A CA 1
ATOM 659 C C . SER A 1 84 ? -2.476 1.488 -10.942 1.00 96.25 84 SER A C 1
ATOM 661 O O . SER A 1 84 ? -2.975 2.416 -10.307 1.00 96.25 84 SER A O 1
ATOM 663 N N . ILE A 1 85 ? -1.170 1.218 -10.894 1.00 96.69 85 ILE A N 1
ATOM 664 C CA . ILE A 1 85 ? -0.208 1.994 -10.098 1.00 96.69 85 ILE A CA 1
ATOM 665 C C . ILE A 1 85 ? 1.129 2.200 -10.822 1.00 96.69 85 ILE A C 1
ATOM 667 O O . ILE A 1 85 ? 1.637 1.305 -11.501 1.00 96.69 85 ILE A O 1
ATOM 671 N N . GLU A 1 86 ? 1.710 3.386 -10.631 1.00 95.88 86 GLU A N 1
ATOM 672 C CA . GLU A 1 86 ? 3.031 3.801 -11.123 1.00 95.88 86 GLU A CA 1
ATOM 673 C C . GLU A 1 86 ? 3.727 4.747 -10.134 1.00 95.88 86 GLU A C 1
ATOM 675 O O . GLU A 1 86 ? 3.084 5.393 -9.302 1.00 95.88 86 GLU A O 1
ATOM 680 N N . ILE A 1 87 ? 5.048 4.885 -10.247 1.00 95.31 87 ILE A N 1
ATOM 681 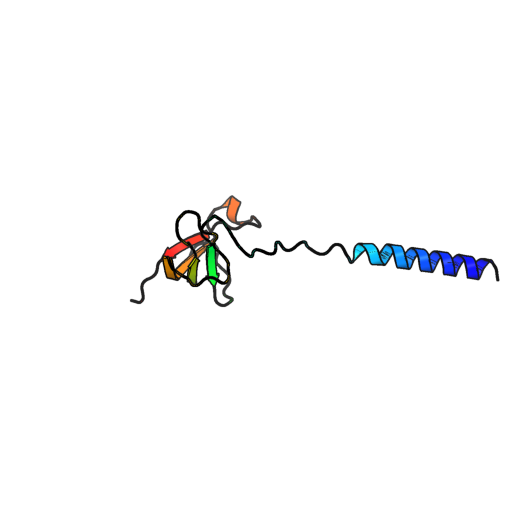C CA . ILE A 1 87 ? 5.794 5.967 -9.597 1.00 95.31 87 ILE A CA 1
ATOM 682 C C . ILE A 1 87 ? 5.619 7.247 -10.423 1.00 95.31 87 ILE A C 1
ATOM 684 O O . ILE A 1 87 ? 5.824 7.245 -11.636 1.00 95.31 87 ILE A O 1
ATOM 688 N N . ARG A 1 88 ? 5.291 8.358 -9.752 1.00 90.69 88 ARG A N 1
ATOM 689 C CA . ARG A 1 88 ? 5.169 9.695 -10.353 1.00 90.69 88 ARG A CA 1
ATOM 690 C C . ARG A 1 88 ? 6.252 10.654 -9.874 1.00 90.69 88 ARG A C 1
ATOM 692 O O . ARG A 1 88 ? 6.835 10.502 -8.801 1.00 90.69 88 ARG A O 1
ATOM 699 N N . GLY A 1 89 ? 6.422 11.719 -10.654 1.00 85.25 89 GLY A N 1
ATOM 700 C CA . GLY A 1 89 ? 7.404 12.773 -10.423 1.00 85.25 89 GLY A CA 1
ATOM 701 C C . GLY A 1 89 ? 8.610 12.615 -11.342 1.00 85.25 89 GLY A C 1
ATOM 702 O O . GLY A 1 89 ? 8.915 11.514 -11.773 1.00 85.25 89 GLY A O 1
ATOM 703 N N . ALA A 1 90 ? 9.270 13.731 -11.657 1.00 83.31 90 ALA A N 1
ATOM 704 C CA . ALA A 1 90 ? 10.487 13.734 -12.463 1.00 83.31 90 ALA A CA 1
ATOM 705 C C . ALA A 1 90 ? 11.721 13.630 -11.551 1.00 83.31 90 ALA A C 1
ATOM 707 O O . ALA A 1 90 ? 12.149 12.547 -11.162 1.00 83.31 90 ALA A O 1
ATOM 708 N N . SER A 1 91 ? 12.242 14.773 -11.102 1.00 84.44 91 SER A N 1
ATOM 709 C CA . SER A 1 91 ? 13.389 14.830 -10.187 1.00 84.44 91 SER A CA 1
ATOM 710 C C . SER A 1 91 ? 13.116 14.195 -8.815 1.00 84.44 91 SER A C 1
ATOM 712 O O . SER A 1 91 ? 14.034 13.673 -8.183 1.00 84.44 91 SER A O 1
ATOM 714 N N . SER A 1 92 ? 11.862 14.202 -8.352 1.00 84.62 92 SER A N 1
ATOM 715 C CA . SER A 1 92 ? 11.457 13.652 -7.050 1.00 84.62 92 SER A CA 1
ATOM 716 C C . SER A 1 92 ? 11.327 12.129 -7.028 1.00 84.62 92 SER A C 1
ATOM 718 O O . SER A 1 92 ? 11.371 11.525 -5.957 1.00 84.62 92 SER A O 1
ATOM 720 N N . ALA A 1 93 ? 11.217 11.471 -8.182 1.00 85.12 93 ALA A N 1
ATOM 721 C CA . ALA A 1 93 ? 11.027 10.025 -8.233 1.00 85.12 93 ALA A CA 1
ATOM 722 C C . ALA A 1 93 ? 12.289 9.231 -7.844 1.00 85.12 93 ALA A C 1
ATOM 724 O O . ALA A 1 93 ? 12.200 8.052 -7.494 1.00 85.12 93 ALA A O 1
ATOM 725 N N . GLY A 1 94 ? 13.458 9.879 -7.795 1.00 87.06 94 GLY A N 1
ATOM 726 C CA . GLY A 1 94 ? 14.686 9.308 -7.235 1.00 87.06 94 GLY A CA 1
ATOM 727 C C . GLY A 1 94 ? 14.694 9.189 -5.704 1.00 87.06 94 GLY A C 1
ATOM 728 O O . GLY A 1 94 ? 15.559 8.516 -5.151 1.00 87.06 94 GLY A O 1
ATOM 729 N N . TRP A 1 95 ? 13.745 9.802 -4.991 1.00 89.56 95 TRP A N 1
ATOM 730 C CA . TRP A 1 95 ? 13.766 9.853 -3.525 1.00 89.56 95 TRP A CA 1
ATOM 731 C C . TRP A 1 95 ? 13.364 8.516 -2.891 1.00 89.56 95 TRP A C 1
ATOM 733 O O . TRP A 1 95 ? 12.708 7.687 -3.519 1.00 89.56 95 TRP A O 1
ATOM 743 N N . SER A 1 96 ? 13.761 8.291 -1.634 1.00 90.25 96 SER A N 1
ATOM 744 C CA . SER A 1 96 ? 13.424 7.058 -0.899 1.00 90.25 96 SER A CA 1
ATOM 745 C C . SER A 1 96 ? 11.910 6.923 -0.670 1.00 90.25 96 SER A C 1
ATOM 747 O O . SER A 1 96 ? 11.336 5.855 -0.876 1.00 90.25 96 SER A O 1
ATOM 749 N N . LYS A 1 97 ? 11.236 8.034 -0.336 1.00 89.69 97 LYS A N 1
ATOM 750 C CA . LYS A 1 97 ? 9.771 8.107 -0.291 1.00 89.69 97 LYS A CA 1
ATOM 751 C C . LYS A 1 97 ? 9.238 8.378 -1.698 1.00 89.69 97 LYS A C 1
ATOM 753 O O . LYS A 1 97 ? 9.308 9.509 -2.172 1.00 89.69 97 LYS A O 1
ATOM 758 N N . LYS A 1 98 ? 8.724 7.337 -2.350 1.00 92.31 98 LYS A N 1
ATOM 759 C CA . LYS A 1 98 ? 8.118 7.436 -3.682 1.00 92.31 98 LYS A CA 1
ATOM 760 C C . LYS A 1 98 ? 6.751 8.114 -3.616 1.00 92.31 98 LYS A C 1
ATOM 762 O O . LYS A 1 98 ? 5.980 7.880 -2.685 1.00 92.31 98 LYS A O 1
ATOM 767 N N . SER A 1 99 ? 6.464 8.928 -4.624 1.00 93.25 99 SER A N 1
ATOM 768 C CA . SER A 1 99 ? 5.115 9.405 -4.925 1.00 93.25 99 SER A CA 1
ATOM 769 C C . SER A 1 99 ? 4.490 8.457 -5.939 1.00 93.25 99 SER A C 1
ATOM 771 O O . SER A 1 99 ? 5.149 8.097 -6.913 1.00 93.25 99 SER A O 1
ATOM 773 N N . TYR A 1 100 ? 3.235 8.071 -5.730 1.00 94.75 100 TYR A N 1
ATOM 774 C CA . TYR A 1 100 ? 2.535 7.131 -6.603 1.00 94.75 100 TYR A CA 1
ATOM 775 C C . TYR A 1 100 ? 1.380 7.809 -7.336 1.00 94.75 100 TYR A C 1
ATOM 777 O O . TYR A 1 100 ? 0.706 8.681 -6.787 1.00 94.75 100 TYR A O 1
ATOM 785 N N . GLY A 1 101 ? 1.172 7.404 -8.582 1.00 94.81 101 GLY A N 1
ATOM 786 C CA . GLY A 1 101 ? -0.057 7.616 -9.332 1.00 94.81 101 GLY A CA 1
ATOM 787 C C . GLY A 1 101 ? -0.859 6.336 -9.307 1.00 94.81 101 GLY A C 1
ATOM 788 O O . GLY A 1 101 ? -0.278 5.272 -9.505 1.00 94.81 101 GLY A O 1
ATOM 789 N N . LEU A 1 102 ? -2.160 6.430 -9.054 1.00 95.44 102 LEU A N 1
ATOM 790 C CA . LEU A 1 102 ? -3.038 5.273 -9.108 1.00 95.44 102 LEU A CA 1
ATOM 791 C C . LEU A 1 102 ? -4.424 5.634 -9.624 1.00 95.44 102 LEU A C 1
ATOM 793 O O . LEU A 1 102 ? -4.879 6.764 -9.442 1.00 95.44 102 LEU A O 1
ATOM 797 N N . GLU A 1 103 ? -5.081 4.654 -10.231 1.00 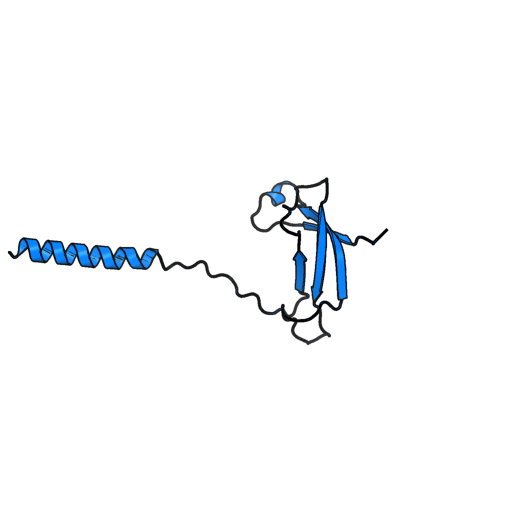95.44 103 GLU A N 1
ATOM 798 C CA . GLU A 1 103 ? -6.467 4.728 -10.695 1.00 95.44 103 GLU A CA 1
ATOM 799 C C . GLU A 1 103 ? -7.186 3.421 -10.371 1.00 95.44 103 GLU A C 1
ATOM 801 O O . GLU A 1 103 ? -6.652 2.334 -10.602 1.00 95.44 103 GLU A O 1
ATOM 806 N N . THR A 1 104 ? -8.414 3.518 -9.867 1.00 96.00 104 THR A N 1
ATOM 807 C CA . THR A 1 104 ? -9.284 2.356 -9.653 1.00 96.00 104 THR A CA 1
ATOM 808 C C . THR A 1 104 ? -9.603 1.683 -10.980 1.00 96.00 104 THR A C 1
ATOM 810 O O . THR A 1 104 ? -9.880 2.365 -11.964 1.00 96.00 104 THR A O 1
ATOM 813 N N . GLN A 1 105 ? -9.562 0.358 -11.004 1.00 94.94 105 GLN A N 1
ATOM 814 C CA . GLN A 1 105 ? -9.903 -0.460 -12.162 1.00 94.94 105 GLN A CA 1
ATOM 815 C C . GLN A 1 105 ? -11.226 -1.178 -11.904 1.00 94.94 105 GLN A C 1
ATOM 817 O O . GLN A 1 105 ? -11.529 -1.532 -10.761 1.00 94.94 105 GLN A O 1
ATOM 822 N N . ASN A 1 106 ? -11.980 -1.407 -12.973 1.00 88.50 106 ASN A N 1
ATOM 823 C CA . ASN A 1 106 ? -13.135 -2.292 -12.955 1.00 88.50 106 ASN A CA 1
ATOM 824 C C . ASN A 1 106 ? -12.718 -3.693 -13.413 1.00 88.50 106 ASN A C 1
ATOM 826 O O . ASN A 1 106 ? -11.690 -3.873 -14.069 1.00 88.50 106 ASN A O 1
ATOM 830 N N . GLU A 1 107 ? -13.522 -4.683 -13.048 1.00 71.62 107 GLU A N 1
ATOM 831 C CA . GLU A 1 107 ? -13.482 -6.010 -13.656 1.00 71.62 107 GLU A CA 1
ATOM 832 C C . GLU A 1 107 ? -14.277 -5.930 -14.966 1.00 71.62 107 GLU A C 1
ATOM 834 O O . GLU A 1 107 ? -15.480 -6.177 -14.967 1.00 71.62 107 GLU A O 1
ATOM 839 N N . ASP A 1 108 ? -13.645 -5.458 -16.042 1.00 61.69 108 ASP A N 1
ATOM 840 C CA . ASP A 1 108 ? -14.249 -5.482 -17.385 1.00 61.69 108 ASP A CA 1
ATOM 841 C C . ASP A 1 108 ? -14.333 -6.918 -17.939 1.00 61.69 108 ASP A C 1
ATOM 843 O O . ASP A 1 108 ? -13.351 -7.687 -17.770 1.00 61.69 108 ASP A O 1
#

Secondary structure (DSSP, 8-state):
-HHHHHHHHHHHHHHHHHHHGGG---------EESSPEEEEE-TTPPPPBSSSPEEEEEEEE-PSTTPPEETTSPP-SEEEEEEEEEE-SGGGGSSS-EEEEEE----

Mean predicted aligned error: 10.67 Å

Radius of gyration: 24.46 Å; Cα contacts (8 Å, |Δi|>4): 148; chains: 1; bounding box: 70×29×52 Å